Protein AF-A0A6S7B7A4-F1 (afdb_monomer)

pLDDT: mean 82.77, std 14.48, range [39.19, 97.19]

InterPro domains:
  IPR005119 LysR, substrate-binding [PF03466] (2-84)

Structure (mmCIF, N/CA/C/O backbone):
data_AF-A0A6S7B7A4-F1
#
_entry.id   AF-A0A6S7B7A4-F1
#
loop_
_atom_site.group_PDB
_atom_site.id
_atom_site.type_symbol
_atom_site.label_atom_id
_atom_site.label_alt_id
_atom_site.label_comp_id
_atom_site.label_asym_id
_atom_site.label_entity_id
_atom_site.label_seq_id
_atom_site.pdbx_PDB_ins_code
_atom_site.Cartn_x
_atom_site.Cartn_y
_atom_site.Cartn_z
_atom_site.occupancy
_atom_site.B_iso_or_equiv
_atom_site.auth_seq_id
_atom_site.auth_comp_id
_atom_site.auth_asym_id
_atom_site.auth_atom_id
_atom_site.pdbx_PDB_model_num
ATOM 1 N N . MET A 1 1 ? 14.193 17.435 -3.709 1.00 51.69 1 MET A N 1
ATOM 2 C CA . MET A 1 1 ? 13.721 16.053 -3.939 1.00 51.69 1 MET A CA 1
ATOM 3 C C . MET A 1 1 ? 14.049 15.679 -5.376 1.00 51.69 1 MET A C 1
ATOM 5 O O . MET A 1 1 ? 13.971 16.574 -6.213 1.00 51.69 1 MET A O 1
ATOM 9 N N . PRO A 1 2 ? 14.481 14.442 -5.669 1.00 63.19 2 PRO A N 1
ATOM 10 C CA . PRO A 1 2 ? 14.680 14.013 -7.052 1.00 63.19 2 PRO A CA 1
ATOM 11 C C . PRO A 1 2 ? 13.353 14.083 -7.827 1.00 63.19 2 PRO A C 1
ATOM 13 O O . PRO A 1 2 ? 12.307 13.736 -7.285 1.00 63.19 2 PRO A O 1
ATOM 16 N N . SER A 1 3 ? 13.398 14.560 -9.074 1.00 82.06 3 SER A N 1
ATOM 17 C CA . SER A 1 3 ? 12.235 14.631 -9.967 1.00 82.06 3 SER A CA 1
ATOM 18 C C . SER A 1 3 ? 12.175 13.361 -10.811 1.00 82.06 3 SER A C 1
ATOM 20 O O . SER A 1 3 ? 13.023 13.168 -11.681 1.00 82.06 3 SER A O 1
ATOM 22 N N . GLY A 1 4 ? 11.195 12.498 -10.544 1.00 86.31 4 GLY A N 1
ATOM 23 C CA . GLY A 1 4 ? 10.894 11.338 -11.389 1.00 86.31 4 GLY A CA 1
ATOM 24 C C . GLY A 1 4 ? 10.212 11.732 -12.705 1.00 86.31 4 GLY A C 1
ATOM 25 O O . GLY A 1 4 ? 9.804 12.881 -12.880 1.00 86.31 4 GLY A O 1
ATOM 26 N N . ASN A 1 5 ? 10.068 10.767 -13.617 1.00 91.00 5 ASN A N 1
ATOM 27 C CA . ASN A 1 5 ? 9.340 10.922 -14.886 1.00 91.00 5 ASN A CA 1
ATOM 28 C C . ASN A 1 5 ? 7.808 10.989 -14.712 1.00 91.00 5 ASN A C 1
ATOM 30 O O . ASN A 1 5 ? 7.114 11.455 -15.611 1.00 91.00 5 ASN A O 1
ATOM 34 N N . LEU A 1 6 ? 7.294 10.557 -13.559 1.00 93.31 6 LEU A N 1
ATOM 35 C CA . LEU A 1 6 ? 5.908 10.698 -13.128 1.00 93.31 6 LEU A CA 1
ATOM 36 C C . LEU A 1 6 ? 5.882 11.001 -11.625 1.00 93.31 6 LEU A C 1
ATOM 38 O O . LEU A 1 6 ? 6.622 10.393 -10.852 1.00 93.31 6 LEU A O 1
ATOM 42 N N . GLN A 1 7 ? 5.039 11.948 -11.214 1.00 93.69 7 GLN A N 1
ATOM 43 C CA . GLN A 1 7 ? 4.845 12.322 -9.813 1.00 93.69 7 GLN A CA 1
ATOM 44 C C . GLN A 1 7 ? 3.353 12.401 -9.512 1.00 93.69 7 GLN A C 1
ATOM 46 O O . GLN A 1 7 ? 2.595 13.017 -10.258 1.00 93.69 7 GLN A O 1
ATOM 51 N N . SER A 1 8 ? 2.942 11.770 -8.419 1.00 92.12 8 SER A N 1
ATOM 52 C CA . SER A 1 8 ? 1.567 11.776 -7.935 1.00 92.12 8 SER A CA 1
ATOM 53 C C . SER A 1 8 ? 1.563 11.473 -6.439 1.00 92.12 8 SER A C 1
ATOM 55 O O . SER A 1 8 ? 2.456 10.795 -5.933 1.00 92.12 8 SER A O 1
ATOM 57 N N . ASP A 1 9 ? 0.558 11.976 -5.738 1.00 90.50 9 ASP A N 1
ATOM 58 C CA . ASP A 1 9 ? 0.211 11.604 -4.367 1.00 90.50 9 ASP A CA 1
ATOM 59 C C . ASP A 1 9 ? -0.724 10.379 -4.309 1.00 90.50 9 ASP A C 1
ATOM 61 O O . ASP A 1 9 ? -1.092 9.926 -3.225 1.00 90.50 9 ASP A O 1
ATOM 65 N N . HIS A 1 10 ? -1.088 9.818 -5.465 1.00 92.94 10 HIS A N 1
ATOM 66 C CA . HIS A 1 10 ? -1.973 8.670 -5.582 1.00 92.94 10 HIS A CA 1
ATOM 67 C C . HIS A 1 10 ? -1.188 7.386 -5.887 1.00 92.94 10 HIS A C 1
ATOM 69 O O . HIS A 1 10 ? -0.812 7.111 -7.029 1.00 92.94 10 HIS A O 1
ATOM 75 N N . SER A 1 11 ? -0.954 6.572 -4.855 1.00 92.81 11 SER A N 1
ATOM 76 C CA . SER A 1 11 ? -0.122 5.364 -4.948 1.00 92.81 11 SER A CA 1
ATOM 77 C C . SER A 1 1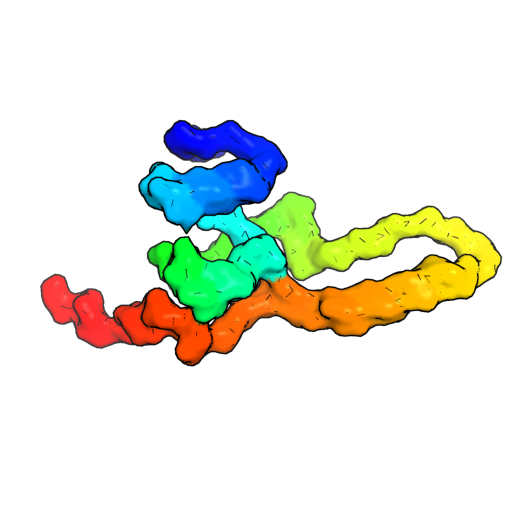1 ? -0.629 4.329 -5.956 1.00 92.81 11 SER A C 1
ATOM 79 O O . SER A 1 11 ? 0.187 3.676 -6.598 1.00 92.81 11 SER A O 1
ATOM 81 N N . GLU A 1 12 ? -1.946 4.182 -6.132 1.00 95.00 12 GLU A N 1
ATOM 82 C CA . GLU A 1 12 ? -2.518 3.223 -7.093 1.00 95.00 12 GLU A CA 1
ATOM 83 C C . GLU A 1 12 ? -2.220 3.621 -8.544 1.00 95.00 12 GLU A C 1
ATOM 85 O O . GLU A 1 12 ? -1.874 2.774 -9.360 1.00 95.00 12 GLU A O 1
ATOM 90 N N . LEU A 1 13 ? -2.244 4.921 -8.860 1.00 96.38 13 LEU A N 1
ATOM 91 C CA . LEU A 1 13 ? -1.865 5.413 -10.188 1.00 96.38 13 LEU A CA 1
ATOM 92 C C . LEU A 1 13 ? -0.389 5.132 -10.467 1.00 96.38 13 LEU A C 1
ATOM 94 O O . LEU A 1 13 ? -0.036 4.700 -11.564 1.00 96.38 13 LEU A O 1
ATOM 98 N N . LEU A 1 14 ? 0.476 5.364 -9.476 1.00 96.06 14 LEU A N 1
ATOM 99 C CA . LEU A 1 14 ? 1.898 5.051 -9.605 1.00 96.06 14 LEU A CA 1
ATOM 100 C C . LEU A 1 14 ? 2.124 3.546 -9.777 1.00 96.06 14 LEU A C 1
ATOM 102 O O . LEU A 1 14 ? 2.970 3.159 -10.578 1.00 96.06 14 LEU A O 1
ATOM 106 N N . LEU A 1 15 ? 1.355 2.705 -9.080 1.00 96.81 15 LEU A N 1
ATOM 107 C CA . LEU A 1 15 ? 1.425 1.253 -9.222 1.00 96.81 15 LEU A CA 1
ATOM 108 C C . LEU A 1 15 ? 1.047 0.804 -10.634 1.00 96.81 15 LEU A C 1
ATOM 110 O O . LEU A 1 15 ? 1.794 0.039 -11.239 1.00 96.81 15 LEU A O 1
ATOM 114 N N . GLU A 1 16 ? -0.051 1.313 -11.191 1.00 97.19 16 GLU A N 1
ATOM 115 C CA . GLU A 1 16 ? -0.449 0.994 -12.566 1.00 97.19 16 GLU A CA 1
ATOM 116 C C . GLU A 1 16 ? 0.592 1.467 -13.587 1.00 97.19 16 GLU A C 1
ATOM 118 O O . GLU A 1 16 ? 0.940 0.730 -14.508 1.00 97.19 16 GLU A O 1
ATOM 123 N N . ALA A 1 17 ? 1.171 2.654 -13.394 1.00 96.50 17 ALA A N 1
ATOM 124 C CA . ALA A 1 17 ? 2.260 3.138 -14.238 1.00 96.50 17 ALA A CA 1
ATOM 125 C C . ALA A 1 17 ? 3.513 2.244 -14.145 1.00 96.50 17 ALA A C 1
ATOM 127 O O . ALA A 1 17 ? 4.158 1.973 -15.161 1.00 96.50 17 ALA A O 1
ATOM 128 N N . THR A 1 18 ? 3.850 1.748 -12.949 1.00 96.44 18 THR A N 1
ATOM 129 C CA . THR A 1 18 ? 4.936 0.778 -12.749 1.00 96.44 18 THR A CA 1
ATOM 130 C C . THR A 1 18 ? 4.632 -0.555 -13.430 1.00 96.44 18 THR A C 1
ATOM 132 O O . THR A 1 18 ? 5.491 -1.064 -14.146 1.00 96.44 18 THR A O 1
ATOM 135 N N . ARG A 1 19 ? 3.413 -1.092 -13.289 1.00 96.50 19 ARG A N 1
ATOM 136 C CA . ARG A 1 19 ? 2.974 -2.329 -13.967 1.00 96.50 19 ARG A CA 1
ATOM 137 C C . ARG A 1 19 ? 2.985 -2.189 -15.490 1.00 96.50 19 ARG A C 1
ATOM 139 O O . ARG A 1 19 ? 3.301 -3.141 -16.192 1.00 96.50 19 ARG A O 1
ATOM 146 N N . ALA A 1 20 ? 2.713 -0.989 -16.001 1.00 96.31 20 ALA A N 1
ATOM 147 C CA . ALA A 1 20 ? 2.824 -0.656 -17.420 1.00 96.31 20 ALA A CA 1
ATOM 148 C C . ALA A 1 20 ? 4.276 -0.458 -17.907 1.00 96.31 20 ALA A C 1
ATOM 150 O O . ALA A 1 20 ? 4.492 -0.183 -19.087 1.00 96.31 20 ALA A O 1
ATOM 151 N N . GLY A 1 21 ? 5.277 -0.579 -17.028 1.00 95.31 21 GLY A N 1
ATOM 152 C CA . GLY A 1 21 ? 6.693 -0.491 -17.388 1.00 95.31 21 GLY A CA 1
ATOM 153 C C . GLY A 1 21 ? 7.242 0.933 -17.503 1.00 95.31 21 GLY A C 1
ATOM 154 O O . GLY A 1 21 ? 8.307 1.125 -18.087 1.00 95.31 21 GLY A O 1
ATOM 155 N N . LEU A 1 22 ? 6.565 1.946 -16.945 1.00 95.56 22 LEU A N 1
ATOM 156 C CA . LEU A 1 22 ? 7.031 3.340 -17.007 1.00 95.56 22 LEU A CA 1
ATOM 157 C C . LEU A 1 22 ? 8.322 3.581 -16.197 1.00 95.56 22 LEU A C 1
ATOM 159 O O . LEU A 1 22 ? 9.019 4.575 -16.409 1.00 95.56 22 LEU A O 1
ATOM 163 N N . GLY A 1 23 ? 8.647 2.689 -15.260 1.00 93.50 23 GLY A N 1
ATOM 164 C CA . GLY A 1 23 ? 9.865 2.748 -14.459 1.00 93.50 23 GLY A CA 1
ATOM 165 C C . GLY A 1 23 ? 9.745 1.982 -13.145 1.00 93.50 23 GLY A C 1
ATOM 166 O O . GLY A 1 23 ? 8.821 1.196 -12.949 1.00 93.50 23 GLY A O 1
ATOM 167 N N . ILE A 1 24 ? 10.680 2.244 -12.229 1.00 94.38 24 ILE A N 1
ATOM 168 C CA . ILE A 1 24 ? 10.672 1.706 -10.863 1.00 94.38 24 ILE A CA 1
ATOM 169 C C . ILE A 1 24 ? 10.100 2.736 -9.885 1.00 94.38 24 ILE A C 1
ATOM 171 O O . ILE A 1 24 ? 10.344 3.935 -10.022 1.00 94.38 24 ILE A O 1
ATOM 175 N N . ALA A 1 25 ? 9.380 2.266 -8.871 1.00 92.94 25 ALA A N 1
ATOM 176 C CA . ALA A 1 25 ? 8.826 3.107 -7.817 1.00 92.94 25 ALA A CA 1
ATOM 177 C C . ALA A 1 25 ? 8.882 2.393 -6.459 1.00 92.94 25 ALA A C 1
ATOM 179 O O . ALA A 1 25 ? 9.014 1.171 -6.380 1.00 92.94 25 ALA A O 1
ATOM 180 N N . GLY A 1 26 ? 8.831 3.179 -5.382 1.00 91.44 26 GLY A N 1
ATOM 181 C CA . GLY A 1 26 ? 8.753 2.667 -4.017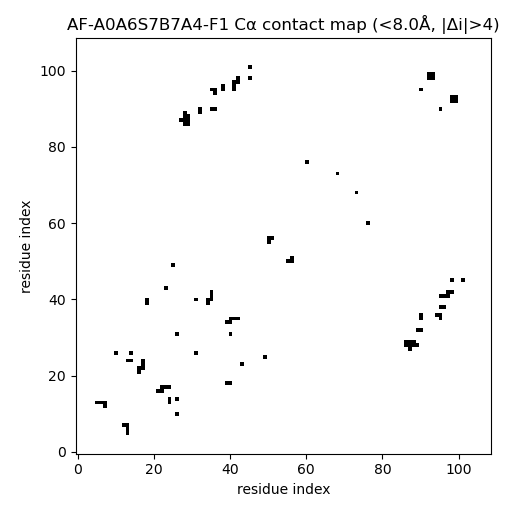 1.00 91.44 26 GLY A CA 1
ATOM 182 C C . GLY A 1 26 ? 7.300 2.552 -3.571 1.00 91.44 26 GLY A C 1
ATOM 183 O O . GLY A 1 26 ? 6.553 3.521 -3.682 1.00 91.44 26 GLY A O 1
ATOM 184 N N . PHE A 1 27 ? 6.922 1.394 -3.031 1.00 91.12 27 PHE A N 1
ATOM 185 C CA . PHE A 1 27 ? 5.583 1.140 -2.507 1.00 91.12 27 PHE A CA 1
ATOM 186 C C . PHE A 1 27 ? 5.647 0.505 -1.126 1.00 91.12 27 PHE A C 1
ATOM 188 O O . PHE A 1 27 ? 6.603 -0.190 -0.777 1.00 91.12 27 PHE A O 1
ATOM 195 N N . GLU A 1 28 ? 4.582 0.709 -0.364 1.00 89.19 28 GLU A N 1
ATOM 196 C CA . GLU A 1 28 ? 4.366 -0.012 0.879 1.00 89.19 28 GLU A CA 1
ATOM 197 C C . GLU A 1 28 ? 3.986 -1.470 0.587 1.00 89.19 28 GLU A C 1
ATOM 199 O O . GLU A 1 28 ? 3.201 -1.753 -0.321 1.00 89.19 28 GLU A O 1
ATOM 204 N N . ILE A 1 29 ? 4.521 -2.411 1.371 1.00 90.00 29 ILE A N 1
ATOM 205 C CA . ILE A 1 29 ? 4.402 -3.852 1.081 1.00 90.00 29 ILE A CA 1
ATOM 206 C C . ILE A 1 29 ? 2.942 -4.312 1.016 1.00 90.00 29 ILE A C 1
ATOM 208 O O . ILE A 1 29 ? 2.604 -5.132 0.169 1.00 90.00 29 ILE A O 1
ATOM 212 N N . TRP A 1 30 ? 2.062 -3.772 1.861 1.00 90.12 30 TRP A N 1
ATOM 213 C CA . TRP A 1 30 ? 0.645 -4.152 1.872 1.00 90.12 30 TRP A CA 1
ATOM 214 C C . TRP A 1 30 ? -0.094 -3.830 0.568 1.00 90.12 30 TRP A C 1
ATOM 216 O O . TRP A 1 30 ? -1.120 -4.446 0.307 1.00 90.12 30 TRP A O 1
ATOM 226 N N . LEU A 1 31 ? 0.410 -2.893 -0.242 1.00 93.00 31 LEU A N 1
ATOM 227 C CA . LEU A 1 31 ? -0.186 -2.538 -1.530 1.00 93.00 31 LEU A CA 1
ATOM 228 C C . LEU A 1 31 ? 0.238 -3.501 -2.649 1.00 93.00 31 LEU A C 1
ATOM 230 O O . LEU A 1 31 ? -0.548 -3.782 -3.544 1.00 93.00 31 LEU A O 1
ATOM 234 N N . ILE A 1 32 ? 1.477 -4.003 -2.607 1.00 93.94 32 ILE A N 1
ATOM 235 C CA . ILE A 1 32 ? 2.083 -4.760 -3.718 1.00 93.94 32 ILE A CA 1
ATOM 236 C C . ILE A 1 32 ? 2.368 -6.228 -3.395 1.00 93.94 32 ILE A C 1
ATOM 238 O O . ILE A 1 32 ? 2.912 -6.939 -4.236 1.00 93.94 32 ILE A O 1
ATOM 242 N N . ARG A 1 33 ? 2.032 -6.696 -2.187 1.00 91.88 33 ARG A N 1
ATOM 243 C CA . ARG A 1 33 ? 2.317 -8.060 -1.715 1.00 91.88 33 ARG A CA 1
ATOM 244 C C . ARG A 1 33 ? 1.897 -9.123 -2.724 1.00 91.88 33 ARG A C 1
ATOM 246 O O . ARG A 1 33 ? 2.714 -9.963 -3.086 1.00 91.88 33 ARG A O 1
ATOM 253 N N . ASP A 1 34 ? 0.642 -9.093 -3.150 1.00 91.88 34 ASP A N 1
ATOM 254 C CA . ASP A 1 34 ? 0.087 -10.155 -3.990 1.00 91.88 34 ASP A CA 1
ATOM 255 C C . ASP A 1 34 ? 0.668 -10.103 -5.405 1.00 91.88 34 ASP A C 1
ATOM 257 O O . ASP A 1 34 ? 0.922 -11.143 -6.001 1.00 91.88 34 ASP A O 1
ATOM 261 N N . LEU A 1 35 ? 0.986 -8.899 -5.891 1.00 93.75 35 LEU A N 1
ATOM 262 C CA . LEU A 1 35 ? 1.649 -8.685 -7.179 1.00 93.75 35 LEU A CA 1
ATOM 263 C C . LEU A 1 35 ? 3.104 -9.175 -7.174 1.00 93.75 35 LEU A C 1
ATOM 265 O O . LEU A 1 35 ? 3.604 -9.664 -8.183 1.00 93.75 35 LEU A O 1
ATOM 269 N N . LEU A 1 36 ? 3.791 -9.057 -6.034 1.00 92.19 36 LEU A N 1
ATOM 270 C CA . LEU A 1 36 ? 5.126 -9.626 -5.847 1.00 92.19 36 LEU A 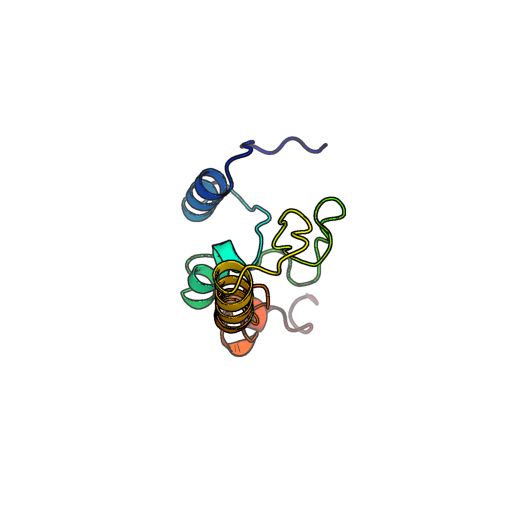CA 1
ATOM 271 C C . LEU A 1 36 ? 5.082 -11.158 -5.870 1.00 92.19 36 LEU A C 1
ATOM 273 O O . LEU A 1 36 ? 5.967 -11.789 -6.441 1.00 92.19 36 LEU A O 1
ATOM 277 N N . VAL A 1 37 ? 4.056 -11.750 -5.252 1.00 90.44 37 VAL A N 1
ATOM 278 C CA . VAL A 1 37 ? 3.849 -13.207 -5.231 1.00 90.44 37 VAL A CA 1
ATOM 279 C C . VAL A 1 37 ? 3.429 -13.729 -6.608 1.00 90.44 37 VAL A C 1
ATOM 281 O O . VAL A 1 37 ? 3.879 -14.799 -7.009 1.00 90.44 37 VAL A O 1
ATOM 284 N N . SER A 1 38 ? 2.597 -12.988 -7.348 1.00 91.81 38 SER A N 1
ATOM 285 C CA . SER A 1 38 ? 2.193 -13.356 -8.712 1.00 91.81 38 SER A CA 1
ATOM 286 C C . SER A 1 38 ? 3.300 -13.137 -9.748 1.00 91.81 38 SER A C 1
ATOM 288 O O . SER A 1 38 ? 3.243 -13.718 -10.831 1.00 91.81 38 SER A O 1
ATOM 290 N N . GLY A 1 39 ? 4.317 -12.335 -9.418 1.00 91.31 39 GLY A N 1
ATOM 291 C CA . GLY A 1 39 ? 5.409 -11.973 -10.321 1.00 91.31 39 GLY A CA 1
ATOM 292 C C . GLY A 1 39 ? 5.048 -10.868 -11.318 1.00 91.31 39 GLY A C 1
ATOM 293 O O . GLY A 1 39 ? 5.803 -10.626 -12.254 1.00 91.31 39 GLY A O 1
ATOM 294 N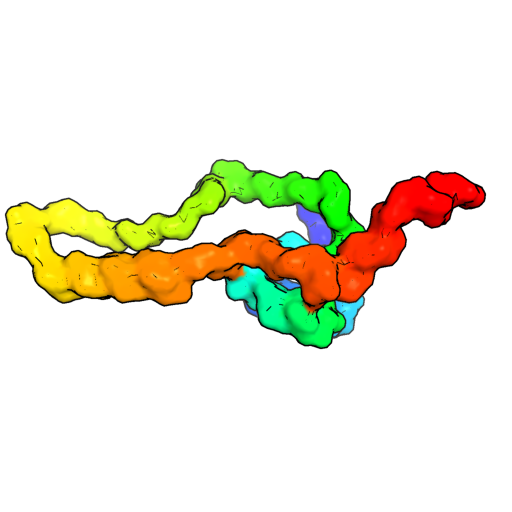 N . GLU A 1 40 ? 3.917 -10.185 -11.130 1.00 93.06 40 GLU A N 1
ATOM 295 C CA . GLU A 1 40 ? 3.532 -9.013 -11.930 1.00 93.06 40 GLU A CA 1
ATOM 296 C C . GLU A 1 40 ? 4.408 -7.790 -11.648 1.00 93.06 40 GLU A C 1
ATOM 298 O O . GLU A 1 40 ? 4.525 -6.895 -12.484 1.00 93.06 40 GLU A O 1
ATOM 303 N N . VAL A 1 41 ? 5.022 -7.746 -10.465 1.00 93.69 41 VAL A N 1
ATOM 304 C CA . VAL A 1 41 ? 6.054 -6.774 -10.104 1.00 93.69 41 VAL A CA 1
ATOM 305 C C . VAL A 1 41 ? 7.210 -7.485 -9.410 1.00 93.69 41 VAL A C 1
ATOM 307 O O . VAL A 1 41 ? 7.044 -8.554 -8.822 1.00 93.69 41 VAL A O 1
ATOM 310 N N . GLU A 1 42 ? 8.388 -6.866 -9.432 1.00 92.88 42 GLU A N 1
ATOM 311 C CA . GLU A 1 42 ? 9.593 -7.432 -8.834 1.00 92.88 42 GLU A CA 1
ATOM 312 C C . GLU A 1 42 ? 10.398 -6.419 -8.014 1.00 92.88 42 GLU A C 1
ATOM 314 O O . GLU A 1 42 ? 10.325 -5.203 -8.198 1.00 92.88 42 GLU A O 1
ATOM 319 N N . VAL A 1 43 ? 11.202 -6.936 -7.082 1.00 91.88 43 VAL A N 1
ATOM 320 C CA . VAL A 1 43 ? 12.104 -6.112 -6.270 1.00 91.88 43 VAL A CA 1
ATOM 321 C C . VAL A 1 43 ? 13.333 -5.708 -7.087 1.00 91.88 43 VAL A C 1
ATOM 323 O O . VAL A 1 43 ? 14.206 -6.535 -7.332 1.00 91.88 43 VAL A O 1
ATOM 326 N N . ALA A 1 44 ? 13.446 -4.421 -7.421 1.00 91.50 44 ALA A N 1
ATOM 327 C CA . ALA A 1 44 ? 14.567 -3.893 -8.208 1.00 91.50 44 ALA A CA 1
ATOM 328 C C . ALA A 1 44 ? 15.878 -3.717 -7.409 1.00 91.50 44 ALA A C 1
ATOM 330 O O . ALA A 1 44 ? 16.970 -3.893 -7.942 1.00 91.50 44 ALA A O 1
ATOM 331 N N . LEU A 1 45 ? 15.794 -3.351 -6.122 1.00 89.62 45 LEU A N 1
ATOM 332 C CA . LEU A 1 45 ? 16.953 -2.990 -5.287 1.00 89.62 45 LEU A CA 1
ATOM 333 C C . LEU A 1 45 ? 16.980 -3.793 -3.971 1.00 89.62 45 LEU A C 1
ATOM 335 O O . LEU A 1 45 ? 16.859 -3.220 -2.889 1.00 89.62 45 LEU A O 1
ATOM 339 N N . PRO A 1 46 ? 17.183 -5.122 -4.016 1.00 85.75 46 PRO A N 1
ATOM 340 C CA . PRO A 1 46 ? 16.973 -6.017 -2.869 1.00 85.75 46 PRO A CA 1
ATOM 341 C C . PRO A 1 46 ? 17.940 -5.806 -1.691 1.00 85.75 46 PRO A C 1
ATOM 343 O O . PRO A 1 46 ? 17.712 -6.322 -0.595 1.00 85.75 46 PRO A O 1
ATOM 346 N N . ARG A 1 47 ? 19.036 -5.067 -1.906 1.00 85.50 47 ARG A N 1
ATOM 347 C CA . ARG A 1 47 ? 20.033 -4.729 -0.874 1.00 85.50 47 ARG A CA 1
ATOM 348 C C . ARG A 1 47 ? 19.731 -3.419 -0.148 1.00 85.50 47 ARG A C 1
ATOM 350 O O . ARG A 1 47 ? 20.369 -3.132 0.860 1.00 85.50 47 ARG A O 1
ATOM 357 N N . TYR A 1 48 ? 18.783 -2.638 -0.653 1.00 85.00 48 TYR A N 1
ATOM 358 C CA . TYR A 1 48 ? 18.446 -1.329 -0.119 1.00 85.00 48 TYR A CA 1
ATOM 359 C C . TYR A 1 48 ? 17.112 -1.413 0.613 1.00 85.00 48 TYR A C 1
ATOM 361 O O . TYR A 1 48 ? 16.168 -2.044 0.143 1.00 85.00 48 TYR A O 1
ATOM 369 N N . ARG A 1 49 ? 17.036 -0.776 1.7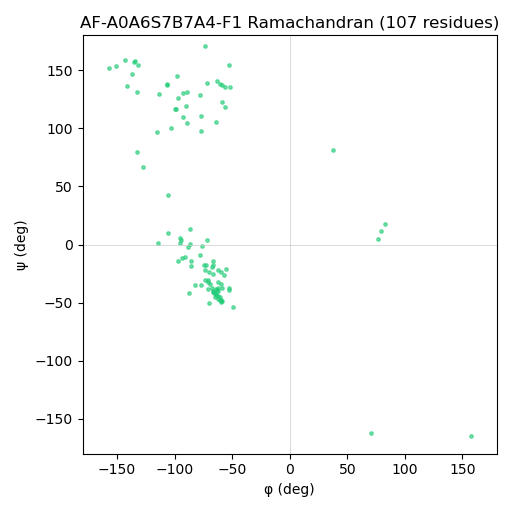82 1.00 79.25 49 ARG A N 1
ATOM 370 C CA . ARG A 1 49 ? 15.781 -0.599 2.511 1.00 79.25 49 ARG A CA 1
ATOM 371 C C . ARG A 1 49 ? 15.430 0.874 2.539 1.00 79.25 49 ARG A C 1
ATOM 373 O O . ARG A 1 49 ? 16.265 1.701 2.889 1.00 79.25 49 ARG A O 1
ATOM 380 N N . LEU A 1 50 ? 14.193 1.171 2.165 1.00 78.25 50 LEU A N 1
ATOM 381 C CA . LEU A 1 50 ? 13.611 2.491 2.331 1.00 78.25 50 LEU A CA 1
ATOM 382 C C . LEU A 1 50 ? 12.938 2.522 3.700 1.00 78.25 50 LEU A C 1
ATOM 384 O O . LEU A 1 50 ? 12.043 1.726 3.974 1.00 78.25 50 LEU A O 1
ATOM 388 N N . GLU A 1 51 ? 13.398 3.417 4.565 1.00 74.31 51 GLU A N 1
ATOM 389 C CA . GLU A 1 51 ? 12.728 3.700 5.829 1.00 74.31 51 GLU A CA 1
ATOM 390 C C . GLU A 1 51 ? 11.907 4.974 5.660 1.00 74.31 51 GLU A C 1
ATOM 392 O O . GLU A 1 51 ? 12.445 6.051 5.393 1.00 74.31 51 GLU A O 1
ATOM 397 N N . ASN A 1 52 ? 10.586 4.851 5.789 1.00 70.12 52 ASN A N 1
ATOM 398 C CA . ASN A 1 52 ? 9.702 6.003 5.743 1.00 70.12 52 ASN A CA 1
ATOM 399 C C . ASN A 1 52 ? 9.776 6.756 7.081 1.00 70.12 52 ASN A C 1
ATOM 401 O O . ASN A 1 52 ? 9.128 6.392 8.064 1.00 70.12 52 ASN A O 1
ATOM 405 N N . ALA A 1 53 ? 10.590 7.812 7.122 1.00 68.12 53 ALA A N 1
ATOM 406 C CA . ALA A 1 53 ? 10.766 8.633 8.319 1.00 68.12 53 ALA A CA 1
ATOM 407 C C . ALA A 1 53 ? 9.498 9.419 8.718 1.00 68.12 53 ALA A C 1
ATOM 409 O O . ALA A 1 53 ? 9.414 9.885 9.851 1.00 68.12 53 ALA A O 1
ATOM 410 N N . LEU A 1 54 ? 8.522 9.576 7.811 1.00 64.19 54 LEU A N 1
ATOM 411 C CA . LEU A 1 54 ? 7.319 10.389 8.031 1.00 64.19 54 LEU A CA 1
ATOM 412 C C . LEU A 1 54 ? 6.180 9.601 8.690 1.00 64.19 54 LEU A C 1
ATOM 414 O O . LEU A 1 54 ? 5.509 10.128 9.574 1.00 64.19 54 LEU A O 1
ATOM 418 N N . THR A 1 55 ? 5.953 8.352 8.279 1.00 60.84 55 THR A N 1
ATOM 419 C CA . THR A 1 55 ? 4.876 7.496 8.818 1.00 60.84 55 THR A CA 1
ATOM 420 C C . THR A 1 55 ? 5.361 6.532 9.903 1.00 60.84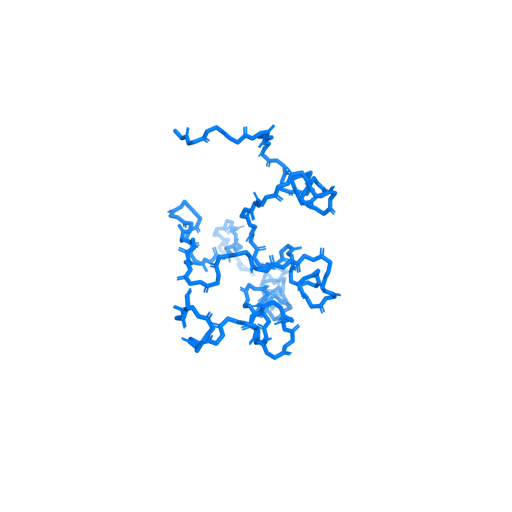 55 THR A C 1
ATOM 422 O O . THR A 1 55 ? 4.554 5.983 10.656 1.00 60.84 55 THR A O 1
ATOM 425 N N . GLY A 1 56 ? 6.678 6.356 10.042 1.00 66.56 56 GLY A N 1
ATOM 426 C CA . GLY A 1 56 ? 7.261 5.388 10.962 1.00 66.56 56 GLY A CA 1
ATOM 427 C C . GLY A 1 56 ? 7.034 3.945 10.501 1.00 66.56 56 GLY A C 1
ATOM 428 O O . GLY A 1 56 ? 6.755 3.672 9.339 1.00 66.56 56 GLY A O 1
ATOM 429 N N . ARG A 1 57 ? 7.186 2.985 11.420 1.00 71.88 57 ARG A N 1
ATOM 430 C CA . ARG A 1 57 ? 7.126 1.541 11.105 1.00 71.88 57 ARG A CA 1
ATOM 431 C C . ARG A 1 57 ? 5.746 0.906 11.305 1.00 71.88 57 ARG A C 1
ATOM 433 O O . ARG A 1 57 ? 5.647 -0.312 11.225 1.00 71.88 57 ARG A O 1
ATOM 440 N N . GLN A 1 58 ? 4.722 1.686 11.656 1.00 80.00 58 GLN A N 1
ATOM 441 C CA . GLN A 1 58 ? 3.442 1.157 12.136 1.00 80.00 58 GLN A CA 1
ATOM 442 C C . GLN A 1 58 ? 2.251 1.894 11.528 1.00 80.00 58 GLN A C 1
ATOM 444 O O . GLN A 1 58 ? 2.292 3.105 11.333 1.00 80.00 58 GLN A O 1
ATOM 449 N N . ILE A 1 59 ? 1.162 1.156 11.310 1.00 83.06 59 ILE A N 1
ATOM 450 C CA . ILE A 1 59 ? -0.146 1.711 10.956 1.00 83.06 59 ILE A CA 1
ATOM 451 C C . ILE A 1 59 ? -0.969 1.814 12.241 1.00 83.06 59 ILE A C 1
ATOM 453 O O . ILE A 1 59 ? -1.138 0.829 12.961 1.00 83.06 59 ILE A O 1
ATOM 457 N N . TYR A 1 60 ? -1.491 3.004 12.532 1.00 87.19 60 TYR A N 1
ATOM 458 C CA . TYR A 1 60 ? -2.243 3.267 13.757 1.00 87.19 60 TYR A CA 1
ATOM 459 C C . TYR A 1 60 ? -3.739 3.402 13.479 1.00 87.19 60 TYR A C 1
ATOM 461 O O . TYR A 1 60 ? -4.154 4.090 12.550 1.00 87.19 60 TYR A O 1
ATOM 469 N N . MET A 1 61 ? -4.564 2.816 14.349 1.00 89.38 61 MET A N 1
ATOM 470 C CA . MET A 1 61 ? -5.986 3.147 14.429 1.00 89.38 61 MET A CA 1
ATOM 471 C C . MET A 1 61 ? -6.167 4.305 15.417 1.00 89.38 61 MET A C 1
ATOM 473 O O . MET A 1 61 ? -6.087 4.106 16.629 1.00 89.38 61 MET A O 1
ATOM 477 N N . ALA A 1 62 ? -6.411 5.512 14.907 1.00 89.56 62 ALA A N 1
ATOM 478 C CA . ALA A 1 62 ? -6.657 6.692 15.732 1.00 89.56 62 ALA A CA 1
ATOM 479 C C . ALA A 1 62 ? -8.151 6.840 16.059 1.00 89.56 62 ALA A C 1
ATOM 481 O O . ALA A 1 62 ? -9.005 6.784 15.177 1.00 89.56 62 ALA A O 1
ATOM 482 N N . TYR A 1 63 ? -8.474 7.051 17.334 1.00 87.56 63 TYR A N 1
ATOM 483 C CA . TYR A 1 63 ? -9.830 7.340 17.798 1.00 87.56 63 TYR A CA 1
ATOM 484 C C . TYR A 1 63 ? -9.789 8.201 19.062 1.00 87.56 63 TYR A C 1
ATOM 486 O O . TYR A 1 63 ? -8.820 8.173 19.820 1.00 87.56 63 TYR A O 1
ATOM 494 N N . LEU A 1 64 ? -10.851 8.976 19.295 1.00 86.50 64 LEU A N 1
ATOM 495 C CA . LEU A 1 64 ? -10.933 9.840 20.470 1.00 86.50 64 LEU A CA 1
ATOM 496 C C . LEU A 1 64 ? -10.934 9.014 21.768 1.00 86.50 64 LEU A C 1
ATOM 498 O O . LEU A 1 64 ? -11.620 7.987 21.842 1.00 86.50 64 LEU A O 1
ATOM 502 N N . PRO A 1 65 ? -10.239 9.479 22.822 1.00 77.75 65 PRO A N 1
ATOM 503 C CA . PRO A 1 65 ? -10.301 8.852 24.132 1.00 77.75 65 PRO A CA 1
ATOM 504 C C . PRO A 1 65 ? -11.728 8.970 24.676 1.00 77.75 65 PRO A C 1
ATOM 506 O O . PRO A 1 65 ? -12.184 10.037 25.082 1.00 77.75 65 PRO A O 1
ATOM 509 N N . ASN A 1 66 ? -12.467 7.864 24.653 1.00 69.94 66 ASN A N 1
ATOM 510 C CA . ASN A 1 66 ? -13.856 7.845 25.081 1.00 69.94 66 ASN A CA 1
ATOM 511 C C . ASN A 1 66 ? -13.950 7.323 26.520 1.00 69.94 66 ASN A C 1
ATOM 513 O O . ASN A 1 66 ? -13.641 6.158 26.773 1.00 69.94 66 ASN A O 1
ATOM 517 N N . ARG A 1 67 ? -14.426 8.160 27.457 1.00 61.97 67 ARG A N 1
ATOM 518 C CA . ARG A 1 67 ? -14.552 7.816 28.892 1.00 61.97 67 ARG A CA 1
ATOM 519 C C . ARG A 1 67 ? -15.382 6.551 29.159 1.00 61.97 67 ARG A C 1
ATOM 521 O O . ARG A 1 67 ? -15.258 5.972 30.229 1.00 61.97 67 ARG A O 1
ATOM 528 N N . ARG A 1 68 ? -16.233 6.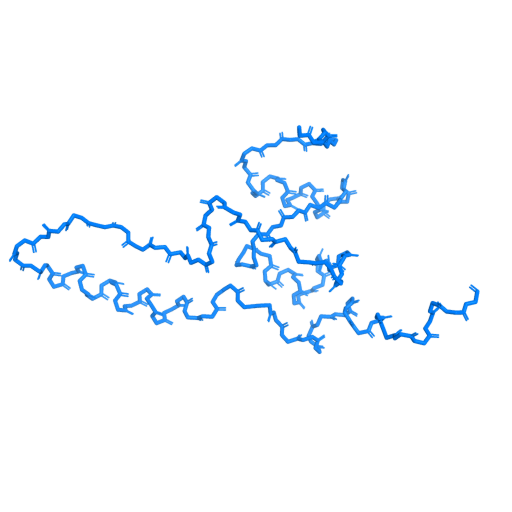132 28.213 1.00 72.50 68 ARG A N 1
ATOM 529 C CA . ARG A 1 68 ? -17.130 4.969 28.343 1.00 72.50 68 ARG A CA 1
ATOM 530 C C . ARG A 1 68 ? -16.713 3.726 27.543 1.00 72.50 68 ARG A C 1
ATOM 532 O O . ARG A 1 68 ? -17.527 2.821 27.454 1.00 72.50 68 ARG A O 1
ATOM 539 N N . PHE A 1 69 ? -15.506 3.674 26.960 1.00 73.00 69 PHE A N 1
ATOM 540 C CA . PHE A 1 69 ? -14.986 2.527 26.182 1.00 73.00 69 PHE A CA 1
ATOM 541 C C . PHE A 1 69 ? -16.049 1.817 25.316 1.00 73.00 69 PHE A C 1
ATOM 543 O O . PHE A 1 69 ? -16.589 0.777 25.684 1.00 73.00 69 PHE A O 1
ATOM 550 N N . SER A 1 70 ? -16.352 2.372 24.136 1.00 87.38 70 SER A N 1
ATOM 551 C CA . SER A 1 70 ? -17.327 1.771 23.213 1.00 87.38 70 SER A CA 1
ATOM 552 C C . SER A 1 70 ? -16.958 0.325 22.862 1.00 87.38 70 SER A C 1
ATOM 554 O O . SER A 1 70 ? -15.928 0.079 22.230 1.00 87.38 70 SER A O 1
ATOM 556 N N . THR A 1 71 ? -17.833 -0.628 23.201 1.00 90.69 71 THR A N 1
ATOM 557 C CA . THR A 1 71 ? -17.684 -2.045 22.833 1.00 90.69 71 THR A CA 1
ATOM 558 C C . THR A 1 71 ? -17.474 -2.216 21.330 1.00 90.69 71 THR A C 1
ATOM 560 O O . THR A 1 71 ? -16.650 -3.028 20.925 1.00 90.69 71 THR A O 1
ATOM 563 N N . LYS A 1 72 ? -18.147 -1.407 20.497 1.00 91.69 72 LYS A N 1
ATOM 564 C CA . LYS A 1 72 ?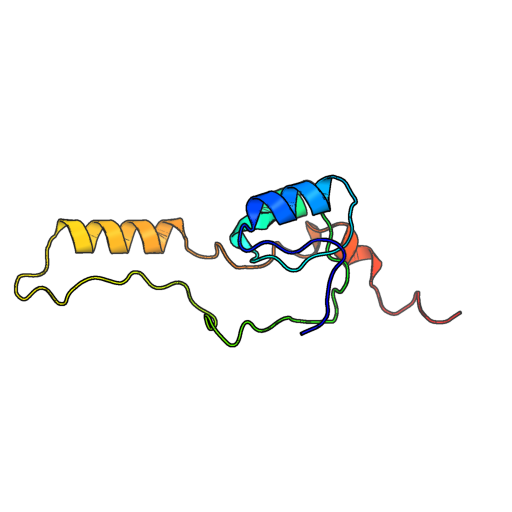 -17.994 -1.448 19.034 1.00 91.69 72 LYS A CA 1
ATOM 565 C C . LYS A 1 72 ? -16.568 -1.109 18.595 1.00 91.69 72 LYS A C 1
ATOM 567 O O . LYS A 1 72 ? -16.012 -1.811 17.761 1.00 91.69 72 LYS A O 1
ATOM 572 N N . VAL A 1 73 ? -15.964 -0.072 19.184 1.00 91.12 73 VAL A N 1
ATOM 573 C CA . VAL A 1 73 ? -14.575 0.324 18.878 1.00 91.12 73 VAL A CA 1
ATOM 574 C C . VAL A 1 73 ? -13.601 -0.757 19.332 1.00 91.12 73 VAL A C 1
ATOM 576 O O . VAL A 1 73 ? -12.686 -1.103 18.594 1.00 91.12 73 VAL A O 1
ATOM 579 N N . ARG A 1 74 ? -13.822 -1.334 20.519 1.00 90.38 74 ARG A N 1
ATOM 580 C CA . ARG A 1 74 ? -12.988 -2.425 21.034 1.00 90.38 74 ARG A CA 1
ATOM 581 C C . ARG A 1 74 ? -13.003 -3.642 20.103 1.00 90.38 74 ARG A C 1
ATOM 583 O O . ARG A 1 74 ? -11.934 -4.118 19.737 1.00 90.38 74 ARG A O 1
ATOM 590 N N . VAL A 1 75 ? -14.192 -4.096 19.699 1.00 94.75 75 VAL A N 1
ATOM 591 C CA . VAL A 1 75 ? -14.358 -5.244 18.792 1.00 94.75 75 VAL A CA 1
ATOM 592 C C . VAL A 1 75 ? -13.759 -4.950 17.417 1.00 94.75 75 VAL A C 1
ATOM 594 O O . VAL A 1 75 ? -13.037 -5.786 16.888 1.00 94.75 75 VAL A O 1
ATOM 597 N N . LEU A 1 76 ? -13.988 -3.756 16.858 1.00 94.50 76 LEU A N 1
ATOM 598 C CA . LEU A 1 76 ? -13.392 -3.369 15.578 1.00 94.50 76 LEU A CA 1
ATOM 599 C C . LEU A 1 76 ? -11.860 -3.365 15.645 1.00 94.50 76 LEU A C 1
ATOM 601 O O . LEU A 1 76 ? -11.207 -3.890 14.751 1.00 94.50 76 LEU A O 1
ATOM 605 N N . ARG A 1 77 ? -11.279 -2.803 16.710 1.00 93.00 77 ARG A N 1
ATOM 606 C CA . ARG A 1 77 ? -9.828 -2.797 16.924 1.00 93.00 77 ARG A CA 1
ATOM 607 C C . ARG A 1 77 ? -9.269 -4.217 16.990 1.00 93.00 77 ARG A C 1
ATOM 609 O O . ARG A 1 77 ? -8.266 -4.491 16.346 1.00 93.00 77 ARG A O 1
ATOM 616 N N . GLU A 1 78 ? -9.896 -5.093 17.775 1.00 94.62 78 GLU A N 1
ATOM 617 C CA . GLU A 1 78 ? -9.484 -6.498 17.912 1.00 94.62 78 GLU A CA 1
ATOM 618 C C . GLU A 1 78 ? -9.559 -7.228 16.565 1.00 94.62 78 GLU A C 1
ATOM 620 O O . GLU A 1 78 ? -8.571 -7.824 16.142 1.00 94.62 78 GLU A O 1
ATOM 625 N N . PHE A 1 79 ? -10.670 -7.073 15.8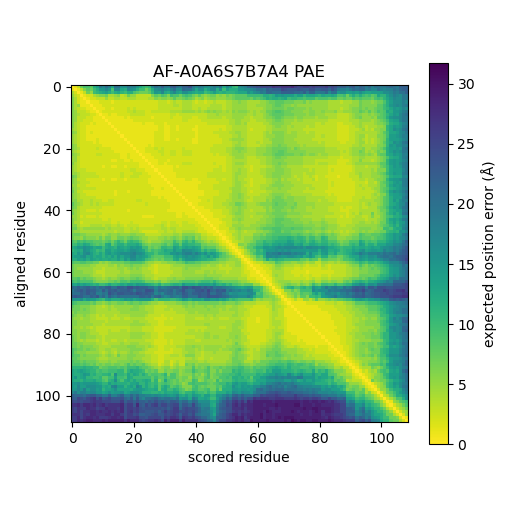41 1.00 96.50 79 PHE A N 1
ATOM 626 C CA . PHE A 1 79 ? -10.851 -7.640 14.506 1.00 96.50 79 PHE A CA 1
ATOM 627 C C . PHE A 1 79 ? -9.785 -7.158 13.514 1.00 96.50 79 PHE A C 1
ATOM 629 O O . PHE A 1 79 ? -9.170 -7.960 12.816 1.00 96.50 79 PHE A O 1
ATOM 636 N N . MET A 1 80 ? -9.537 -5.848 13.457 1.00 95.56 80 MET A N 1
ATOM 637 C CA . MET A 1 80 ? -8.551 -5.272 12.539 1.00 95.56 80 MET A CA 1
ATOM 638 C C . MET A 1 80 ? -7.129 -5.708 12.897 1.00 95.56 80 MET A C 1
ATOM 640 O O . MET A 1 80 ? -6.358 -6.044 12.004 1.00 95.56 80 MET A O 1
ATOM 644 N N . ALA A 1 81 ? -6.781 -5.749 14.186 1.00 93.38 81 ALA A N 1
ATOM 645 C CA . ALA A 1 81 ? -5.468 -6.207 14.635 1.00 93.38 81 ALA A CA 1
ATOM 646 C C . ALA A 1 81 ? -5.212 -7.674 14.263 1.00 93.38 81 ALA A C 1
ATOM 648 O O . ALA A 1 81 ? -4.095 -8.026 13.894 1.00 93.38 81 ALA A O 1
ATOM 649 N N . GLU A 1 82 ? -6.242 -8.518 14.332 1.00 95.88 82 GLU A N 1
ATOM 650 C CA . GLU A 1 82 ? -6.157 -9.913 13.909 1.00 95.88 82 GLU A CA 1
ATOM 651 C C . GLU A 1 82 ? -6.023 -10.034 12.386 1.00 95.88 82 GLU A C 1
ATOM 653 O O . GLU A 1 82 ? -5.111 -10.696 11.897 1.00 95.88 82 GLU A O 1
ATOM 658 N N . ARG A 1 83 ? -6.895 -9.361 11.624 1.00 94.81 83 ARG A N 1
ATOM 659 C CA . ARG A 1 83 ? -6.943 -9.481 10.157 1.00 94.81 83 ARG A CA 1
ATOM 660 C C . ARG A 1 83 ? -5.772 -8.835 9.435 1.00 94.81 83 ARG A C 1
ATOM 662 O O . ARG A 1 83 ? -5.406 -9.296 8.361 1.00 94.81 83 ARG A O 1
ATOM 669 N N . LEU A 1 84 ? -5.204 -7.775 9.998 1.00 92.25 84 LEU A N 1
ATOM 670 C CA . LEU A 1 84 ? -4.076 -7.054 9.408 1.00 92.25 84 LEU A CA 1
ATOM 671 C C . LEU A 1 84 ? -2.728 -7.519 9.965 1.00 92.25 84 LEU A C 1
ATOM 673 O O . LEU A 1 84 ? -1.690 -6.930 9.653 1.00 92.25 84 LEU A O 1
ATOM 677 N N . LYS A 1 85 ? -2.717 -8.568 10.796 1.00 90.38 85 LYS A N 1
ATOM 678 C CA . LYS A 1 85 ? -1.483 -9.118 11.346 1.00 90.38 85 LYS A CA 1
ATOM 679 C C . LYS A 1 85 ? -0.567 -9.567 10.206 1.00 90.38 85 LYS A C 1
ATOM 681 O O . LYS A 1 85 ? -0.953 -10.379 9.374 1.00 90.38 85 LYS A O 1
ATOM 686 N N . GLY A 1 86 ? 0.644 -9.018 10.179 1.00 87.38 86 GLY A N 1
ATOM 687 C CA . GLY A 1 86 ? 1.650 -9.342 9.169 1.00 87.38 86 GLY A CA 1
ATOM 688 C C . GLY A 1 86 ? 1.425 -8.705 7.794 1.00 87.38 86 GLY A C 1
ATOM 689 O O . GLY A 1 86 ? 2.223 -8.955 6.902 1.00 87.38 86 GLY A O 1
ATOM 690 N N . ILE A 1 87 ? 0.417 -7.838 7.596 1.00 87.69 87 ILE A N 1
ATOM 691 C CA . ILE A 1 87 ? 0.088 -7.280 6.266 1.00 87.69 87 ILE A CA 1
ATOM 692 C C . ILE A 1 87 ? 1.238 -6.493 5.610 1.00 87.69 87 ILE A C 1
ATOM 694 O O . ILE A 1 87 ? 1.315 -6.415 4.384 1.00 87.69 87 ILE A O 1
ATOM 698 N N . GLY A 1 88 ? 2.182 -5.971 6.398 1.00 86.06 88 GLY A N 1
ATOM 699 C CA . GLY A 1 88 ? 3.380 -5.276 5.911 1.00 86.06 88 GLY A CA 1
ATOM 700 C C . GLY A 1 88 ? 4.642 -6.138 5.792 1.00 86.06 88 GLY A C 1
ATOM 701 O O . GLY A 1 88 ? 5.692 -5.615 5.442 1.00 86.06 88 GLY A O 1
ATOM 702 N N . GLU A 1 89 ? 4.592 -7.434 6.103 1.00 86.44 89 GLU A N 1
ATOM 703 C CA . GLU A 1 89 ? 5.770 -8.313 6.063 1.00 86.44 89 GLU A CA 1
ATOM 704 C C . GLU A 1 89 ? 6.123 -8.731 4.633 1.00 86.44 89 GLU A C 1
ATOM 706 O O . GLU A 1 89 ? 5.272 -9.238 3.915 1.00 86.44 89 GLU A O 1
ATOM 711 N N . LEU A 1 90 ? 7.366 -8.573 4.187 1.00 81.44 90 LEU A N 1
ATOM 712 C CA . LEU A 1 90 ? 7.741 -9.051 2.852 1.00 81.44 90 LEU A CA 1
ATOM 713 C C . LEU A 1 90 ? 7.424 -10.560 2.723 1.00 81.44 90 LEU A C 1
ATOM 715 O O . LEU A 1 90 ? 7.730 -11.293 3.666 1.00 81.44 90 LEU A O 1
ATOM 719 N N . PRO A 1 91 ? 6.832 -11.031 1.605 1.00 82.00 91 PRO A N 1
ATOM 720 C CA . PRO A 1 91 ? 6.672 -12.462 1.362 1.00 82.00 91 PRO A CA 1
ATOM 721 C C . PRO A 1 91 ? 7.999 -13.211 1.494 1.00 82.00 91 PRO A C 1
ATOM 723 O O . PRO A 1 91 ? 9.072 -12.634 1.276 1.00 82.00 91 PRO A O 1
ATOM 726 N N . ASP A 1 92 ? 7.922 -14.502 1.821 1.00 81.06 92 ASP A N 1
ATOM 727 C CA . ASP A 1 92 ? 9.103 -15.357 1.886 1.00 81.06 92 ASP A CA 1
ATOM 728 C C . ASP A 1 92 ? 9.915 -15.245 0.596 1.00 81.06 92 ASP A C 1
ATOM 730 O O . ASP A 1 92 ? 9.377 -15.292 -0.508 1.00 81.06 92 ASP A O 1
ATOM 734 N N . ARG A 1 93 ? 11.241 -15.124 0.726 1.00 73.62 93 ARG A N 1
ATOM 735 C CA . ARG A 1 93 ? 12.136 -14.941 -0.430 1.00 73.62 93 ARG A CA 1
ATOM 736 C C . ARG A 1 93 ? 12.027 -16.059 -1.465 1.00 73.62 93 ARG A C 1
ATOM 738 O O . ARG A 1 93 ? 12.306 -15.822 -2.631 1.00 73.62 93 ARG A O 1
ATOM 745 N N . THR A 1 94 ? 11.633 -17.257 -1.046 1.00 69.25 94 THR A N 1
ATOM 746 C CA . THR A 1 94 ? 11.388 -18.407 -1.927 1.00 69.25 94 THR A CA 1
ATOM 747 C C . THR A 1 94 ? 10.191 -18.203 -2.852 1.00 69.25 94 THR A C 1
ATOM 749 O O . THR A 1 94 ? 10.149 -18.799 -3.922 1.00 69.25 94 THR A O 1
ATOM 752 N N . LEU A 1 95 ? 9.241 -17.354 -2.460 1.00 71.50 95 LEU A N 1
ATOM 753 C CA . LEU A 1 95 ? 8.058 -16.988 -3.237 1.00 71.50 95 LEU A CA 1
ATOM 754 C C . LEU A 1 95 ? 8.315 -15.797 -4.166 1.00 71.50 95 LEU A C 1
ATOM 756 O O . LEU A 1 95 ? 7.409 -15.385 -4.878 1.00 71.50 95 LEU A O 1
ATOM 760 N N . LEU A 1 96 ? 9.523 -15.223 -4.139 1.00 78.38 96 LEU A N 1
ATOM 761 C CA . LEU A 1 96 ? 9.881 -14.016 -4.876 1.00 78.38 96 LEU A CA 1
ATOM 762 C C . LEU A 1 96 ? 10.948 -14.356 -5.927 1.00 78.38 96 LEU A C 1
ATOM 764 O O . LEU A 1 96 ? 12.140 -14.383 -5.599 1.00 78.38 96 LEU A O 1
ATOM 768 N N . PRO A 1 97 ? 10.553 -14.590 -7.195 1.00 67.06 97 PRO A N 1
ATOM 769 C CA . PRO A 1 97 ? 11.458 -15.045 -8.253 1.00 67.06 97 PRO A CA 1
ATOM 770 C C . PRO A 1 97 ? 12.703 -14.162 -8.411 1.00 67.06 97 PRO A C 1
ATOM 772 O O . PRO A 1 97 ? 13.815 -14.665 -8.575 1.00 67.06 97 PRO A O 1
ATOM 775 N N . SER A 1 98 ? 12.539 -12.842 -8.281 1.00 68.81 98 SER A N 1
ATOM 776 C CA . SER A 1 98 ? 13.619 -11.869 -8.479 1.00 68.81 98 SER A CA 1
ATOM 777 C C . SER A 1 98 ? 14.652 -11.839 -7.346 1.00 68.81 98 SER A C 1
ATOM 779 O O . SER A 1 98 ? 15.794 -11.429 -7.548 1.00 68.81 98 SER A O 1
ATOM 781 N N . LEU A 1 99 ? 14.292 -12.304 -6.146 1.00 66.19 99 LEU A N 1
ATOM 782 C CA . LEU A 1 99 ? 15.185 -12.327 -4.984 1.00 66.19 99 LEU A CA 1
ATOM 783 C C . LEU A 1 99 ? 16.073 -13.575 -4.936 1.00 66.19 99 LEU A C 1
ATOM 785 O O . LEU A 1 99 ? 17.108 -13.545 -4.268 1.00 66.19 99 LEU A O 1
ATOM 789 N N . ALA A 1 100 ? 15.713 -14.639 -5.658 1.00 59.75 100 ALA A N 1
ATOM 790 C CA . ALA A 1 100 ? 16.523 -15.850 -5.783 1.00 59.75 100 ALA A CA 1
ATOM 791 C C . ALA A 1 100 ? 17.756 -15.650 -6.688 1.00 59.75 100 ALA A C 1
ATOM 793 O O . ALA A 1 100 ? 18.800 -16.253 -6.454 1.00 59.75 100 ALA A O 1
ATOM 794 N N . ALA A 1 101 ? 17.671 -14.762 -7.686 1.00 56.16 101 ALA A N 1
ATOM 795 C CA . ALA A 1 101 ? 18.742 -14.509 -8.657 1.00 56.16 101 ALA A CA 1
ATOM 796 C C . ALA A 1 101 ? 19.900 -13.630 -8.124 1.00 56.16 101 ALA A C 1
ATOM 798 O O . ALA A 1 101 ? 20.926 -13.483 -8.787 1.00 56.16 101 ALA A O 1
ATOM 799 N N . GLY A 1 102 ? 19.757 -13.041 -6.931 1.00 53.72 102 GLY A N 1
ATOM 800 C CA . GLY A 1 102 ? 20.716 -12.095 -6.340 1.00 53.72 102 GLY A CA 1
ATOM 801 C C . GLY A 1 102 ? 21.878 -12.708 -5.540 1.00 53.72 102 GLY A C 1
ATOM 802 O O . GLY A 1 102 ? 22.532 -11.971 -4.791 1.00 53.72 102 GLY A O 1
ATOM 803 N N . ASP A 1 103 ? 22.114 -14.020 -5.652 1.00 45.94 103 ASP A N 1
ATOM 804 C CA . ASP A 1 103 ? 23.181 -14.754 -4.952 1.00 45.94 103 ASP A CA 1
ATOM 805 C C . ASP A 1 103 ? 24.581 -14.172 -5.295 1.00 45.94 103 ASP A C 1
ATOM 807 O O . ASP A 1 103 ? 24.844 -13.827 -6.450 1.00 45.94 103 ASP A O 1
ATOM 811 N N . PRO A 1 104 ? 25.511 -14.005 -4.330 1.00 48.09 104 PRO A N 1
ATOM 812 C CA . PRO A 1 104 ? 26.693 -13.146 -4.459 1.00 48.09 104 PRO A CA 1
ATOM 813 C C . PRO A 1 104 ? 27.789 -13.674 -5.405 1.00 48.09 104 PRO A C 1
ATOM 815 O O . PRO A 1 104 ? 28.837 -13.038 -5.526 1.00 48.09 104 PRO A O 1
ATOM 818 N N . ALA A 1 105 ? 27.572 -14.801 -6.087 1.00 48.97 105 ALA A N 1
ATOM 819 C CA . ALA A 1 105 ? 28.536 -15.408 -7.004 1.00 48.97 105 ALA A CA 1
ATOM 820 C C . ALA A 1 105 ? 28.491 -14.847 -8.442 1.00 48.97 105 ALA A C 1
ATOM 822 O O . ALA A 1 105 ? 29.422 -15.079 -9.210 1.00 48.97 105 ALA A O 1
ATOM 823 N N . SER A 1 106 ? 27.450 -14.100 -8.823 1.00 50.03 106 SER A N 1
ATOM 824 C CA . SER A 1 106 ? 27.230 -13.658 -10.212 1.00 50.03 106 SER A CA 1
ATOM 825 C C . SER A 1 106 ? 27.794 -12.270 -10.553 1.00 50.03 106 SER A C 1
ATOM 827 O O . SER A 1 106 ? 27.918 -11.943 -11.729 1.00 50.03 106 SER A O 1
ATOM 829 N N . VAL A 1 107 ? 28.214 -11.470 -9.563 1.00 49.84 107 VAL A N 1
ATOM 830 C CA . VAL A 1 107 ? 28.796 -10.119 -9.767 1.00 49.84 107 VAL A CA 1
ATOM 831 C C . VAL A 1 107 ? 30.317 -10.129 -9.545 1.00 49.84 107 VAL A C 1
ATOM 833 O O . VAL A 1 107 ? 30.895 -9.266 -8.888 1.00 49.84 107 VAL A O 1
ATOM 836 N N . ARG A 1 108 ? 30.982 -11.165 -10.059 1.00 45.59 108 ARG A N 1
ATOM 837 C CA . ARG A 1 108 ? 32.424 -11.166 -10.337 1.00 45.59 108 ARG A CA 1
ATOM 838 C C . ARG A 1 108 ? 32.642 -11.728 -11.738 1.00 45.59 108 ARG A C 1
ATOM 840 O O . ARG A 1 108 ? 32.993 -12.895 -11.886 1.00 45.59 108 ARG A O 1
ATOM 847 N N . ARG A 1 109 ? 32.429 -10.899 -12.753 1.00 39.19 109 ARG A N 1
ATOM 848 C CA . ARG A 1 109 ? 33.098 -11.007 -14.050 1.00 39.19 109 ARG A CA 1
ATOM 849 C C . ARG A 1 109 ? 33.108 -9.658 -14.738 1.00 39.19 109 ARG A C 1
ATOM 851 O O . ARG A 1 109 ? 32.087 -8.951 -14.613 1.00 39.19 109 ARG A O 1
#

Solvent-accessible surface area (backbone atoms only — not comparable to full-atom values): 7471 Å² total; per-residue (Å²): 129,89,84,66,100,72,86,76,95,50,66,68,61,53,47,52,41,36,66,72,65,78,52,88,82,90,76,62,46,65,81,44,48,67,38,35,58,72,61,70,42,75,70,88,56,85,90,64,81,88,77,56,83,86,70,55,97,62,88,79,90,86,74,81,91,55,98,77,64,56,65,68,60,53,52,50,50,53,51,49,54,63,73,52,59,67,49,67,58,79,74,60,58,90,57,26,75,60,63,64,74,66,55,86,77,74,85,75,126

Mean predicted aligned error: 8.04 Å

Radius of gyration: 18.4 Å; Cα contacts (8 Å, |Δi|>4): 58; chains: 1; bounding box: 51×34×46 Å

Secondary structure (DSSP, 8-state):
----SS--S-HHHHHHHHHTTS------HHHHHHHHHHTSS--S-TT-----TTTTT---------TT--HHHHHHHHHHHHHTTTTTSPPPGGG-HHHHTT-TTSS--

Organism: NCBI:txid1544867

Sequence (109 aa):
MPSGNLQSDHSELLLEATRAGLGIAGFEIWLIRDLLVSGEVEVALPRYRLENALTGRQIYMAYLPNRRFSTKVRVLREFMAERLKGIGELPDRTLLPSLAAGDPASVRR

Foldseek 3Di:
DDDDPDDDPDVVVVVVCVLVVVDDDDDQCLVCQVVQLVVSDADPCVPDDDADPPCGDDDDDDDDDDPVPDPVVVVVVVVCCVVCPCSRPHPDLVSGPRSVVVPPPPPPD